Protein AF-A0A399X9Z3-F1 (afdb_monomer_lite)

Radius of gyration: 12.59 Å; chains: 1; bounding box: 27×19×35 Å

Foldseek 3Di:
DKFKWKDWPPRPDTDTDDDDPDPDDDDPDAHPDPQDKTKMKMWMFDADPVGTDDDIDDIDIDIDGD

Secondary structure (DSSP, 8-state):
-EEEEEE-TT-SS-EEEEEESSSS----PPPSSTTS-EEEEEEEEEE-SS-EESPPPPPEEEEE--

pLDDT: mean 95.05, std 3.93, range [79.62, 98.69]

Sequence (66 aa):
MIQIQCKRPGDADFITIGFDSSEPYLDSRAPVTAGQPEVRQYRARYHDTSGPIGIWSDIVSATAQP

Structure (mmCIF, N/CA/C/O backbone):
data_AF-A0A399X9Z3-F1
#
_entry.id   AF-A0A399X9Z3-F1
#
loop_
_atom_site.group_PDB
_atom_site.id
_atom_site.type_symbol
_atom_site.label_atom_id
_atom_site.label_alt_id
_atom_site.label_comp_id
_atom_site.label_asym_id
_atom_site.label_entity_id
_atom_site.label_seq_id
_atom_site.pdbx_PDB_ins_code
_atom_site.Cartn_x
_atom_site.Cartn_y
_atom_site.Cartn_z
_atom_site.occupancy
_atom_site.B_iso_or_equiv
_atom_site.auth_seq_id
_atom_site.auth_comp_id
_atom_site.auth_asym_id
_atom_site.auth_atom_id
_atom_site.pdbx_PDB_model_num
ATOM 1 N N . MET A 1 1 ? 13.761 5.880 -7.600 1.00 91.62 1 MET A N 1
ATOM 2 C CA . MET A 1 1 ? 12.891 6.125 -6.425 1.00 91.62 1 MET A CA 1
ATOM 3 C C . MET A 1 1 ? 12.177 4.831 -6.069 1.00 91.62 1 MET A C 1
ATOM 5 O O . MET A 1 1 ? 12.190 3.900 -6.870 1.00 91.62 1 MET A O 1
ATOM 9 N N . ILE A 1 2 ? 11.590 4.743 -4.884 1.00 93.50 2 ILE A N 1
ATOM 10 C CA . ILE A 1 2 ? 10.816 3.588 -4.440 1.00 93.50 2 ILE A CA 1
ATOM 11 C C . ILE A 1 2 ? 9.339 3.953 -4.534 1.00 93.50 2 ILE A C 1
ATOM 13 O O . ILE A 1 2 ? 8.890 4.906 -3.906 1.00 93.50 2 ILE A O 1
ATOM 1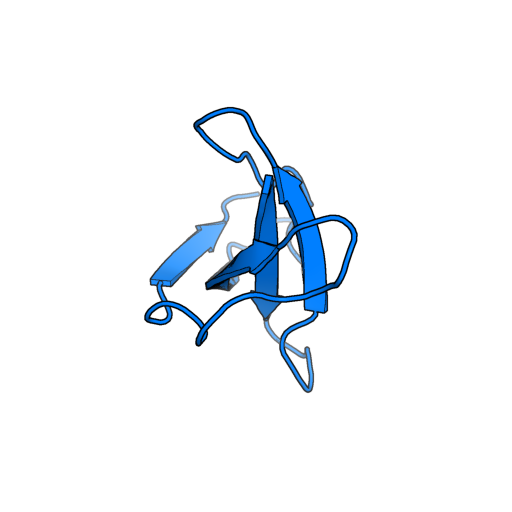7 N N . GLN A 1 3 ? 8.581 3.200 -5.328 1.00 96.25 3 GLN A N 1
ATOM 18 C CA . GLN A 1 3 ? 7.125 3.264 -5.319 1.00 96.25 3 GLN A CA 1
ATOM 19 C C . GLN A 1 3 ? 6.615 2.482 -4.113 1.00 96.25 3 GLN A C 1
ATOM 21 O O . GLN A 1 3 ? 6.937 1.303 -3.959 1.00 96.25 3 GLN A O 1
ATOM 26 N N . ILE A 1 4 ? 5.770 3.113 -3.308 1.00 96.75 4 ILE A N 1
ATOM 27 C CA . ILE A 1 4 ? 5.212 2.528 -2.092 1.00 96.75 4 ILE A CA 1
ATOM 28 C C . ILE A 1 4 ? 3.707 2.386 -2.274 1.00 96.75 4 ILE A C 1
ATOM 30 O O . ILE A 1 4 ? 3.018 3.327 -2.684 1.00 96.75 4 ILE A O 1
ATOM 34 N N . GLN A 1 5 ? 3.191 1.197 -1.975 1.00 98.06 5 GLN A N 1
ATOM 35 C CA . GLN A 1 5 ? 1.762 0.936 -1.942 1.00 98.06 5 GLN A CA 1
ATOM 36 C C . GLN A 1 5 ? 1.313 0.488 -0.563 1.00 98.06 5 GLN A C 1
ATOM 38 O O . GLN A 1 5 ? 2.039 -0.207 0.147 1.00 98.06 5 GLN A O 1
ATOM 43 N N . CYS A 1 6 ? 0.076 0.837 -0.231 1.00 98.44 6 CYS A N 1
ATOM 44 C CA . CYS A 1 6 ? -0.590 0.403 0.982 1.00 98.44 6 CYS A CA 1
ATOM 45 C C . CYS A 1 6 ? -1.961 -0.181 0.649 1.00 98.44 6 CYS A C 1
ATOM 47 O O . CYS A 1 6 ? -2.658 0.321 -0.234 1.00 98.44 6 CYS A O 1
ATOM 49 N N . LYS A 1 7 ? -2.354 -1.203 1.405 1.00 98.69 7 LYS A N 1
ATOM 50 C CA . LYS A 1 7 ? -3.718 -1.714 1.494 1.00 98.69 7 LYS A CA 1
ATOM 51 C C . LYS A 1 7 ? -4.200 -1.571 2.939 1.00 98.69 7 LYS A C 1
ATOM 53 O O . LYS A 1 7 ? -3.546 -2.061 3.861 1.00 98.69 7 LYS A O 1
ATOM 58 N N . ARG A 1 8 ? -5.304 -0.853 3.135 1.00 97.56 8 ARG A N 1
ATOM 59 C CA . ARG A 1 8 ? -5.975 -0.644 4.428 1.00 97.56 8 ARG A CA 1
ATOM 60 C C . ARG A 1 8 ? -7.224 -1.529 4.536 1.00 97.56 8 ARG A C 1
ATOM 62 O O . ARG A 1 8 ? -7.646 -2.111 3.531 1.00 97.56 8 ARG A O 1
ATOM 69 N N . PRO A 1 9 ? -7.848 -1.642 5.722 1.00 96.06 9 PRO A N 1
ATOM 70 C CA . PRO A 1 9 ? -9.130 -2.324 5.849 1.00 96.06 9 PRO A CA 1
ATOM 71 C C . PRO A 1 9 ? -10.176 -1.695 4.917 1.00 96.06 9 PRO A C 1
ATOM 73 O O . PRO A 1 9 ? -10.356 -0.480 4.911 1.00 96.06 9 PRO A O 1
ATOM 76 N N . GLY A 1 10 ? -10.851 -2.524 4.122 1.00 94.81 10 GLY A N 1
ATOM 77 C CA . GLY A 1 10 ? -11.859 -2.085 3.149 1.00 94.81 10 GLY A CA 1
ATOM 78 C C . GLY A 1 10 ? -11.323 -1.756 1.751 1.00 94.81 10 GLY A C 1
ATOM 79 O O . GLY A 1 10 ? -12.118 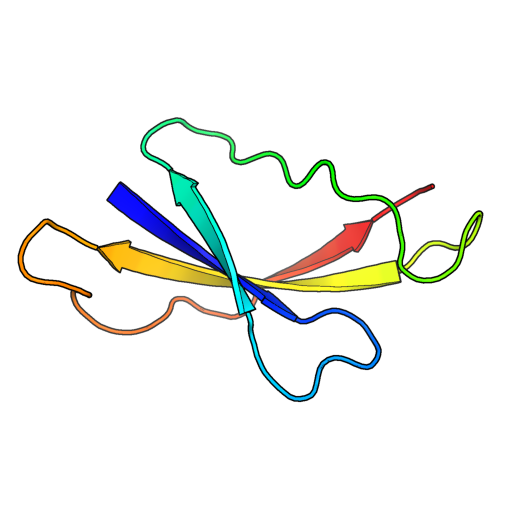-1.695 0.815 1.00 94.81 10 GLY A O 1
ATOM 80 N N . ASP A 1 11 ? -10.006 -1.619 1.567 1.00 97.50 11 ASP A N 1
ATOM 81 C CA . ASP A 1 11 ? -9.432 -1.463 0.229 1.00 97.50 11 ASP A CA 1
ATOM 82 C C . ASP A 1 11 ? -9.549 -2.789 -0.550 1.00 97.50 11 ASP A C 1
ATOM 84 O O . ASP A 1 11 ? -9.228 -3.865 -0.035 1.00 97.50 11 ASP A O 1
ATOM 88 N N . ALA A 1 12 ? -9.978 -2.727 -1.815 1.00 97.50 12 ALA A N 1
ATOM 89 C CA . ALA A 1 12 ? -10.035 -3.908 -2.683 1.00 97.50 12 ALA A CA 1
ATOM 90 C C . ALA A 1 12 ? -8.619 -4.424 -3.016 1.00 97.50 12 ALA A C 1
ATOM 92 O O . ALA A 1 12 ? -8.328 -5.614 -2.873 1.00 97.50 12 ALA A O 1
ATOM 93 N N . ASP A 1 13 ? -7.709 -3.503 -3.339 1.00 98.19 13 ASP A N 1
ATOM 94 C CA . ASP A 1 13 ? -6.333 -3.764 -3.764 1.00 98.19 13 ASP A CA 1
ATOM 95 C C . ASP A 1 13 ? -5.337 -2.770 -3.149 1.00 98.19 13 ASP A C 1
ATOM 97 O O . ASP A 1 13 ? -5.716 -1.798 -2.502 1.00 98.19 13 ASP A O 1
ATOM 101 N N . PHE A 1 14 ? -4.041 -3.024 -3.347 1.00 98.44 14 PHE A N 1
ATOM 102 C CA . PHE A 1 14 ? -2.973 -2.097 -2.968 1.00 98.44 14 PHE A CA 1
ATOM 103 C C . PHE A 1 14 ? -3.014 -0.814 -3.809 1.00 98.44 14 PHE A C 1
ATOM 105 O O . PHE A 1 14 ? -3.003 -0.864 -5.040 1.00 98.44 14 PHE A O 1
ATOM 112 N N . ILE A 1 15 ? -2.962 0.337 -3.139 1.00 98.00 15 ILE A N 1
ATOM 113 C CA . ILE A 1 15 ? -3.005 1.669 -3.753 1.00 98.00 15 ILE A CA 1
ATOM 114 C C . ILE A 1 15 ? -1.641 2.341 -3.592 1.00 98.00 15 ILE A C 1
ATOM 116 O O . ILE A 1 15 ? -1.027 2.250 -2.530 1.00 98.00 15 ILE A O 1
ATOM 120 N N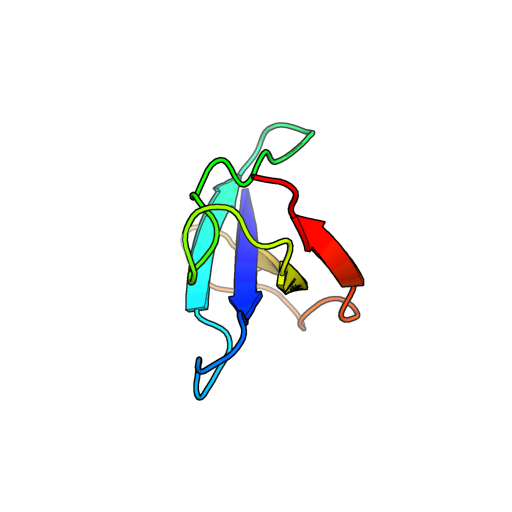 . THR A 1 16 ? -1.154 3.027 -4.629 1.00 96.81 16 THR A N 1
ATOM 121 C CA . THR A 1 16 ? 0.082 3.826 -4.548 1.00 96.81 16 THR A CA 1
ATOM 122 C C . THR A 1 16 ? -0.117 5.033 -3.644 1.00 96.81 16 THR A C 1
ATOM 124 O O . THR A 1 16 ? -1.017 5.834 -3.879 1.00 96.81 16 THR A O 1
ATOM 127 N N . ILE A 1 17 ? 0.744 5.168 -2.636 1.00 96.00 17 ILE A N 1
ATOM 128 C CA . ILE A 1 17 ? 0.671 6.239 -1.629 1.00 96.00 17 ILE A CA 1
ATOM 129 C C . ILE A 1 17 ? 1.882 7.168 -1.651 1.00 96.00 17 ILE A C 1
ATOM 131 O O . ILE A 1 17 ? 1.863 8.219 -1.017 1.00 96.00 17 ILE A O 1
ATOM 135 N N . GLY A 1 18 ? 2.928 6.806 -2.392 1.00 94.12 18 GLY A N 1
ATOM 136 C CA . GLY A 1 18 ? 4.099 7.652 -2.529 1.00 94.12 18 GLY A CA 1
ATOM 137 C C . GLY A 1 18 ? 5.132 7.094 -3.491 1.00 94.12 18 GLY A C 1
ATOM 138 O O . GLY A 1 18 ? 5.152 5.900 -3.806 1.00 94.12 18 GLY A O 1
ATOM 139 N N . PHE A 1 19 ? 5.996 8.000 -3.928 1.00 94.00 19 PHE A N 1
ATOM 140 C CA . PHE A 1 19 ? 7.275 7.694 -4.540 1.00 94.00 19 PHE A CA 1
ATOM 141 C C . PHE A 1 19 ? 8.329 8.395 -3.698 1.00 94.00 19 PHE A C 1
ATOM 143 O O . PHE A 1 19 ? 8.331 9.622 -3.643 1.00 94.00 19 PHE A O 1
ATOM 150 N N . ASP A 1 20 ? 9.172 7.629 -3.015 1.00 87.62 20 ASP A N 1
ATOM 151 C CA . ASP A 1 20 ? 10.141 8.187 -2.078 1.00 87.62 20 ASP A CA 1
ATOM 152 C C . ASP A 1 20 ? 11.579 7.911 -2.528 1.00 87.62 20 ASP A C 1
ATOM 154 O O . ASP A 1 20 ? 11.891 6.902 -3.169 1.00 87.62 20 ASP A O 1
ATOM 158 N N . SER A 1 21 ? 12.459 8.849 -2.220 1.00 82.12 21 SER A N 1
ATOM 159 C CA . SER A 1 21 ? 13.910 8.734 -2.366 1.00 82.12 21 SER A CA 1
ATOM 160 C C . SER A 1 21 ? 14.650 9.012 -1.056 1.00 82.12 21 SER A C 1
ATOM 162 O O . SER A 1 21 ? 15.877 8.998 -1.047 1.00 82.12 21 SER A O 1
ATOM 164 N N . SER A 1 22 ? 13.916 9.287 0.021 1.00 82.81 22 SER A N 1
ATOM 165 C CA . SER A 1 22 ? 14.403 9.580 1.362 1.00 82.81 22 SER A CA 1
ATOM 166 C C . SER A 1 22 ? 13.881 8.548 2.355 1.00 82.81 22 SER A C 1
ATOM 168 O O . SER A 1 22 ? 12.722 8.149 2.327 1.00 82.81 22 SER A O 1
ATOM 170 N N . GLU A 1 23 ? 14.761 8.103 3.242 1.00 79.62 23 GLU A N 1
ATOM 171 C CA . GLU A 1 23 ? 14.441 7.136 4.287 1.00 79.62 23 GLU A CA 1
ATOM 172 C C . GLU A 1 23 ? 14.413 7.850 5.648 1.00 79.62 23 GLU A C 1
ATOM 174 O O . GLU A 1 23 ? 15.299 8.670 5.913 1.00 79.62 23 GLU A O 1
ATOM 179 N N . PRO A 1 24 ? 13.447 7.541 6.538 1.00 87.38 24 PRO A N 1
ATOM 180 C CA . PRO A 1 24 ? 12.322 6.614 6.359 1.00 87.38 24 PRO A CA 1
ATOM 181 C C . PRO A 1 24 ? 11.098 7.251 5.664 1.00 87.38 24 PRO A C 1
ATOM 183 O O . PRO A 1 24 ? 10.832 8.438 5.840 1.00 87.38 24 PRO A O 1
ATOM 186 N N . TYR A 1 25 ? 10.286 6.435 4.977 1.00 88.81 25 TYR A N 1
ATOM 187 C CA . TYR A 1 25 ? 8.947 6.850 4.530 1.00 88.81 25 TYR A CA 1
ATOM 188 C C . TYR A 1 25 ? 7.973 6.902 5.715 1.00 88.81 25 TYR A C 1
ATOM 190 O O . TYR A 1 25 ? 7.842 5.928 6.461 1.00 88.81 25 TYR A O 1
ATOM 198 N N . LEU A 1 26 ? 7.248 8.015 5.854 1.00 91.88 26 LEU A N 1
ATOM 199 C CA . LEU A 1 26 ? 6.223 8.208 6.881 1.00 91.88 26 LEU A CA 1
ATOM 200 C C . LEU A 1 26 ? 4.823 8.262 6.255 1.00 91.88 26 LEU A C 1
ATOM 202 O O . LEU A 1 26 ? 4.463 9.240 5.600 1.00 91.88 26 LEU A O 1
ATOM 206 N N . ASP A 1 27 ? 3.999 7.246 6.520 1.00 94.25 27 ASP A N 1
ATOM 207 C CA . ASP A 1 27 ? 2.573 7.274 6.178 1.00 94.25 27 ASP A CA 1
ATOM 208 C C . ASP A 1 27 ? 1.773 8.043 7.244 1.00 94.25 27 ASP A C 1
ATOM 210 O O . ASP A 1 27 ? 1.337 7.474 8.245 1.00 94.25 27 ASP A O 1
ATOM 214 N N . SER A 1 28 ? 1.569 9.343 7.022 1.00 93.38 28 SER A N 1
ATOM 215 C CA . SER A 1 28 ? 0.872 10.254 7.946 1.00 93.38 28 SER A CA 1
ATOM 216 C C . SER A 1 28 ? -0.655 10.279 7.797 1.00 93.38 28 SER A C 1
ATOM 218 O O . SER A 1 28 ? -1.327 11.110 8.413 1.00 93.38 28 SER A O 1
ATOM 220 N N . ARG A 1 29 ? -1.241 9.400 6.973 1.00 94.81 29 ARG A N 1
ATOM 221 C CA . ARG A 1 29 ? -2.700 9.355 6.788 1.00 94.81 29 ARG A CA 1
ATOM 222 C C . ARG A 1 29 ? -3.382 8.903 8.078 1.00 94.81 29 ARG A C 1
ATOM 224 O O . ARG A 1 29 ? -2.956 7.917 8.681 1.00 94.81 29 ARG A O 1
ATOM 231 N N . ALA A 1 30 ? -4.484 9.552 8.447 1.00 94.62 30 ALA A N 1
ATOM 232 C CA . ALA A 1 30 ? -5.310 9.137 9.582 1.00 94.62 30 ALA A CA 1
ATOM 233 C C . ALA A 1 30 ? -5.916 7.728 9.373 1.00 94.62 30 ALA A C 1
ATOM 235 O O . ALA A 1 30 ? -6.104 7.315 8.217 1.00 94.62 30 ALA A O 1
ATOM 236 N N . PRO A 1 31 ? -6.233 6.986 10.454 1.00 95.75 31 PRO A N 1
ATOM 237 C CA . PRO A 1 31 ? -6.965 5.727 10.354 1.00 95.75 31 PRO A CA 1
ATOM 238 C C . PRO A 1 31 ? -8.309 5.875 9.629 1.00 95.75 31 PRO A C 1
ATOM 240 O O . PRO A 1 31 ? -8.953 6.922 9.704 1.00 95.75 31 PRO A O 1
ATOM 243 N N . VAL A 1 32 ? -8.754 4.818 8.944 1.00 95.38 32 VAL A N 1
ATOM 244 C CA . VAL A 1 32 ? -10.032 4.782 8.213 1.00 95.38 32 VAL A CA 1
ATOM 245 C C . VAL A 1 32 ? -11.211 5.020 9.157 1.00 95.38 32 VAL A C 1
ATOM 247 O O . VAL A 1 32 ? -12.151 5.729 8.805 1.00 95.38 32 VAL A O 1
ATOM 250 N N . THR A 1 33 ? -11.150 4.457 10.365 1.00 95.75 33 THR A N 1
ATOM 251 C CA . THR A 1 33 ? -12.116 4.733 11.434 1.00 95.75 33 THR A CA 1
ATOM 252 C C . THR A 1 33 ? -11.458 5.612 12.488 1.00 95.75 33 THR A C 1
ATOM 254 O O . THR A 1 33 ? -10.496 5.199 13.132 1.00 95.75 33 THR A O 1
ATOM 257 N N . ALA A 1 34 ? -11.978 6.825 12.676 1.00 94.94 34 ALA A N 1
ATOM 258 C CA . ALA A 1 34 ? -11.415 7.783 13.622 1.00 94.94 34 ALA A CA 1
ATOM 259 C C . ALA A 1 34 ? -11.342 7.209 15.049 1.00 94.94 34 ALA A C 1
ATOM 261 O O . ALA A 1 34 ? -12.298 6.609 15.542 1.00 94.94 34 ALA A O 1
ATOM 262 N N . GLY A 1 35 ? -10.201 7.411 15.713 1.00 95.81 35 GLY A N 1
ATOM 263 C CA . GLY A 1 35 ? -9.975 6.955 17.086 1.00 95.81 35 GLY A CA 1
ATOM 264 C C . GLY A 1 35 ? -9.745 5.449 17.246 1.00 95.81 35 GLY A C 1
ATOM 265 O O . GLY A 1 35 ? -9.601 4.996 18.378 1.00 95.81 35 GLY A O 1
ATOM 266 N N . GLN A 1 36 ? -9.698 4.672 16.159 1.00 96.56 36 GLN A N 1
ATOM 267 C CA . GLN A 1 36 ? -9.435 3.233 16.205 1.00 96.56 36 GLN A CA 1
ATOM 268 C C . GLN A 1 36 ? -8.107 2.895 15.518 1.00 96.56 36 GLN A C 1
ATOM 270 O O . GLN A 1 36 ? -7.864 3.375 14.408 1.00 96.56 36 GLN A O 1
ATOM 275 N N . PRO A 1 37 ? -7.252 2.059 16.137 1.00 97.06 37 PRO A N 1
ATOM 276 C CA . PRO A 1 37 ? -6.089 1.517 15.455 1.00 97.06 37 PRO A CA 1
ATOM 277 C C . PRO A 1 37 ? -6.496 0.707 14.221 1.00 97.06 37 PRO A C 1
ATOM 279 O O . PRO A 1 37 ? -7.528 0.034 14.220 1.00 97.06 37 PRO A O 1
ATOM 282 N N . GLU A 1 38 ? -5.653 0.705 13.192 1.00 97.69 38 GLU A N 1
ATOM 283 C CA . GLU A 1 38 ? -5.873 -0.116 11.999 1.00 97.69 38 GLU A CA 1
ATOM 284 C C . GLU A 1 38 ? -4.602 -0.824 11.539 1.00 97.69 38 GLU A C 1
ATOM 286 O O . GLU A 1 38 ? -3.500 -0.281 11.616 1.00 97.69 38 GLU A O 1
ATOM 291 N N . VAL A 1 39 ? -4.756 -2.043 11.022 1.00 98.12 39 VAL A N 1
ATOM 292 C CA . VAL A 1 39 ? -3.652 -2.780 10.401 1.00 98.12 39 VAL A CA 1
ATOM 293 C C . VAL A 1 39 ? -3.540 -2.369 8.939 1.00 98.12 39 VAL A C 1
ATOM 295 O O . VAL A 1 39 ? -4.496 -2.493 8.175 1.00 98.12 39 VAL A O 1
ATOM 298 N N . ARG A 1 40 ? -2.353 -1.912 8.546 1.00 98.38 40 ARG A N 1
ATOM 299 C CA . ARG A 1 40 ? -2.000 -1.555 7.172 1.00 98.38 40 ARG A CA 1
ATOM 300 C C . ARG A 1 40 ? -0.983 -2.538 6.623 1.00 98.38 40 ARG A C 1
ATOM 302 O O . ARG A 1 40 ? -0.048 -2.915 7.326 1.00 98.38 40 ARG A O 1
ATOM 309 N N . GLN A 1 41 ? -1.158 -2.919 5.365 1.00 98.62 41 GLN A N 1
ATOM 310 C CA . GLN A 1 41 ? -0.211 -3.745 4.625 1.00 98.62 41 GL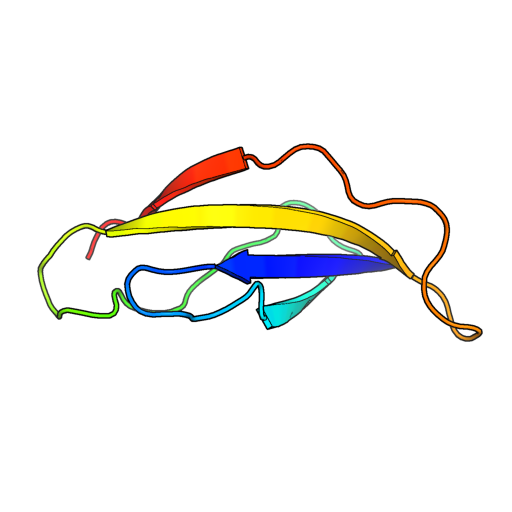N A CA 1
ATOM 311 C C . GLN A 1 41 ? 0.528 -2.887 3.612 1.00 98.62 41 GLN A C 1
ATOM 313 O O . GLN A 1 41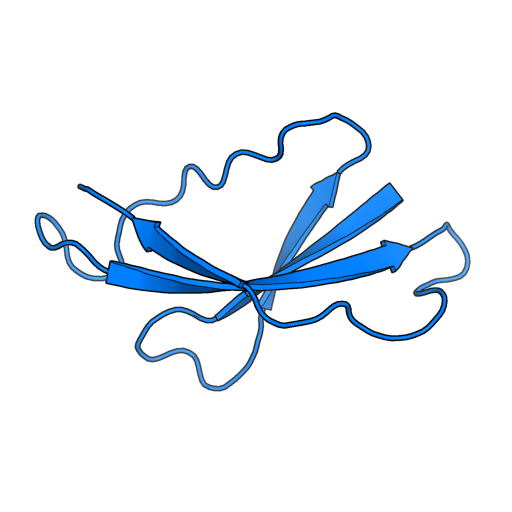 ? -0.105 -2.184 2.829 1.00 98.62 41 GLN A O 1
ATOM 318 N N . TYR A 1 42 ? 1.850 -2.989 3.586 1.00 98.06 42 TYR A N 1
ATOM 319 C CA . TYR A 1 42 ? 2.719 -2.222 2.705 1.00 98.06 42 TYR A CA 1
ATOM 320 C C . TYR A 1 42 ? 3.519 -3.141 1.801 1.00 98.06 42 TYR A C 1
ATOM 322 O O . TYR A 1 42 ? 3.953 -4.212 2.218 1.00 98.06 42 TYR A O 1
ATOM 330 N N . ARG A 1 43 ? 3.748 -2.689 0.572 1.00 98.00 43 ARG A N 1
ATOM 331 C CA . ARG A 1 43 ? 4.726 -3.274 -0.346 1.00 98.00 43 ARG A CA 1
ATOM 332 C C . ARG A 1 43 ? 5.390 -2.169 -1.147 1.00 98.00 43 ARG A C 1
ATOM 334 O O . ARG A 1 43 ? 4.781 -1.126 -1.397 1.00 98.00 43 ARG A O 1
ATOM 341 N N . ALA A 1 44 ? 6.614 -2.412 -1.579 1.00 96.75 44 ALA A N 1
ATOM 342 C CA . ALA A 1 44 ? 7.401 -1.439 -2.310 1.00 96.75 44 ALA A CA 1
ATOM 343 C C . ALA A 1 44 ? 8.080 -2.069 -3.526 1.00 96.75 44 ALA A C 1
ATOM 345 O O . ALA A 1 44 ? 8.266 -3.281 -3.585 1.00 96.75 44 ALA A O 1
ATOM 346 N N . ARG A 1 45 ? 8.438 -1.253 -4.515 1.00 96.50 45 ARG A N 1
ATOM 347 C CA . ARG A 1 45 ? 9.316 -1.659 -5.622 1.00 96.50 45 ARG A CA 1
ATOM 348 C C . ARG A 1 45 ? 10.099 -0.469 -6.145 1.00 96.50 45 ARG A C 1
ATOM 350 O O . ARG A 1 45 ? 9.691 0.678 -5.952 1.00 96.50 45 ARG A O 1
ATOM 357 N N . TYR A 1 46 ? 11.185 -0.734 -6.859 1.00 96.00 46 TYR A N 1
ATOM 358 C CA . TYR A 1 46 ? 11.896 0.323 -7.564 1.00 96.00 46 TYR A CA 1
ATOM 359 C C . TYR A 1 46 ? 11.060 0.877 -8.720 1.00 96.00 46 TYR A C 1
ATOM 361 O O . TYR A 1 46 ? 10.302 0.163 -9.378 1.00 96.00 46 TYR A O 1
ATOM 369 N N . HIS A 1 47 ? 11.202 2.175 -8.954 1.00 95.62 47 HIS A N 1
ATOM 370 C CA . HIS A 1 47 ? 10.572 2.889 -10.052 1.00 95.62 47 HIS A CA 1
ATOM 371 C C . HIS A 1 47 ? 11.522 3.973 -10.568 1.00 95.62 47 HIS A C 1
ATOM 373 O O . HIS A 1 47 ? 12.183 4.667 -9.781 1.00 95.62 47 HIS A O 1
ATOM 379 N N . ASP A 1 48 ? 11.581 4.129 -11.884 1.00 93.44 48 ASP A N 1
ATOM 380 C CA . ASP A 1 48 ? 12.327 5.182 -12.569 1.00 93.44 48 ASP A CA 1
ATOM 381 C C . ASP A 1 48 ? 11.422 5.956 -13.542 1.00 93.44 48 ASP A C 1
ATOM 383 O O . ASP A 1 48 ? 10.197 5.907 -13.442 1.00 93.44 48 ASP A O 1
ATOM 387 N N . THR A 1 49 ? 12.007 6.734 -14.448 1.00 92.25 49 THR A N 1
ATOM 388 C CA . THR A 1 49 ? 11.259 7.508 -15.448 1.00 92.25 49 THR A CA 1
ATOM 389 C C . THR A 1 49 ? 10.637 6.648 -16.550 1.00 92.25 49 THR A C 1
ATOM 391 O O . THR A 1 49 ? 9.719 7.109 -17.222 1.00 92.25 49 THR A O 1
ATOM 394 N N . SER A 1 50 ? 11.115 5.419 -16.736 1.00 95.25 50 SER A N 1
ATOM 395 C CA . SER A 1 50 ? 10.606 4.452 -17.714 1.00 95.25 50 SER A CA 1
ATOM 396 C C . SER A 1 50 ? 9.511 3.562 -17.123 1.00 95.25 50 SER A C 1
ATOM 398 O O . SER A 1 50 ? 8.746 2.951 -17.868 1.00 95.25 50 SER A O 1
ATOM 400 N N . GLY A 1 51 ? 9.408 3.509 -15.793 1.00 94.19 51 GLY A N 1
ATOM 401 C CA . GLY A 1 51 ? 8.319 2.862 -15.078 1.00 94.19 51 GLY A CA 1
ATOM 402 C C . GLY A 1 51 ? 8.804 1.990 -13.920 1.00 94.19 51 GLY A C 1
ATOM 403 O O . GLY A 1 51 ? 9.850 2.251 -13.319 1.00 94.19 51 GLY A O 1
ATOM 404 N N . PRO A 1 52 ? 8.030 0.958 -13.548 1.00 96.50 52 PRO A N 1
ATOM 405 C CA . PRO A 1 52 ? 8.409 0.074 -12.463 1.00 96.50 52 PRO A CA 1
ATOM 406 C C . PRO A 1 52 ? 9.519 -0.896 -12.853 1.00 96.50 52 PRO A C 1
ATOM 408 O O . PRO A 1 52 ? 9.502 -1.484 -13.932 1.00 96.50 52 PRO A O 1
ATOM 411 N N . ILE A 1 53 ? 10.432 -1.126 -11.915 1.00 96.44 53 ILE A N 1
ATOM 412 C CA . ILE A 1 53 ? 11.568 -2.028 -12.068 1.00 96.44 53 ILE A CA 1
ATOM 413 C C . ILE A 1 53 ? 11.385 -3.214 -11.120 1.00 96.44 53 ILE A C 1
ATOM 415 O O . ILE A 1 53 ? 11.224 -3.041 -9.910 1.00 96.44 53 ILE A O 1
ATOM 419 N N . GLY A 1 54 ? 11.462 -4.425 -11.671 1.00 93.38 54 GLY A N 1
ATOM 420 C CA . GLY A 1 54 ? 11.419 -5.665 -10.899 1.00 93.38 54 GLY A CA 1
ATOM 421 C C . GLY A 1 54 ? 10.046 -5.987 -10.303 1.00 93.38 54 GLY A C 1
ATOM 422 O O . GLY A 1 54 ? 9.000 -5.549 -10.790 1.00 93.38 54 GLY A O 1
ATOM 423 N N . ILE A 1 55 ? 10.066 -6.814 -9.257 1.00 96.25 55 ILE A N 1
ATOM 424 C CA . ILE A 1 55 ? 8.869 -7.280 -8.551 1.00 96.25 55 ILE A CA 1
ATOM 425 C C . ILE A 1 55 ? 8.617 -6.461 -7.283 1.00 96.25 55 ILE A C 1
ATOM 427 O O . ILE A 1 55 ? 9.476 -5.714 -6.817 1.00 96.25 55 ILE A O 1
ATOM 431 N N . TRP A 1 56 ? 7.416 -6.605 -6.728 1.00 97.81 56 TRP A N 1
ATOM 432 C CA . TRP A 1 56 ? 7.109 -6.091 -5.397 1.00 97.81 56 TRP A CA 1
ATOM 433 C C . TRP A 1 56 ? 7.956 -6.790 -4.331 1.00 97.81 56 TRP A C 1
ATOM 435 O O . TRP A 1 56 ? 8.236 -7.982 -4.447 1.00 97.81 56 TRP A O 1
ATOM 445 N N . SER A 1 57 ? 8.312 -6.050 -3.285 1.00 97.25 57 SER A N 1
ATOM 446 C CA . SER A 1 57 ? 8.821 -6.601 -2.034 1.00 97.25 57 SER A CA 1
ATOM 447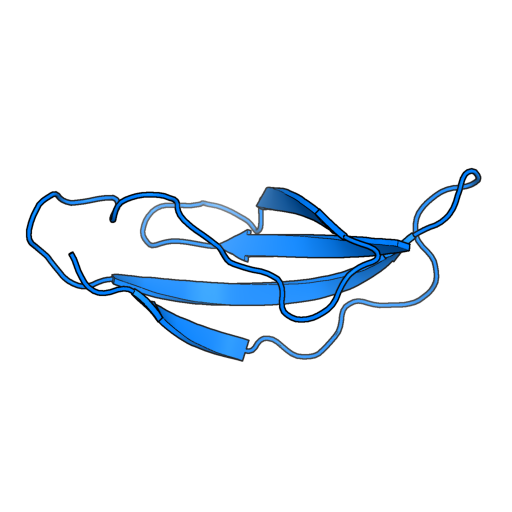 C C . SER A 1 57 ? 7.798 -7.532 -1.385 1.00 97.25 57 SER A C 1
ATOM 449 O O . SER A 1 57 ? 6.611 -7.528 -1.735 1.00 97.25 57 SER A O 1
ATOM 451 N N . ASP A 1 58 ? 8.242 -8.229 -0.343 1.00 98.31 58 ASP A N 1
ATOM 452 C CA . ASP A 1 58 ? 7.331 -8.844 0.614 1.00 98.31 58 ASP A CA 1
ATOM 453 C C . ASP A 1 58 ? 6.358 -7.814 1.199 1.00 98.31 58 ASP A C 1
ATOM 455 O O . ASP A 1 58 ? 6.618 -6.601 1.228 1.00 98.31 58 ASP A O 1
ATOM 459 N N . ILE A 1 59 ? 5.218 -8.322 1.663 1.00 98.50 59 ILE A N 1
ATOM 460 C CA . ILE A 1 59 ? 4.201 -7.517 2.329 1.00 98.50 59 ILE A CA 1
ATOM 461 C C . ILE A 1 59 ? 4.576 -7.376 3.802 1.00 98.50 59 ILE A C 1
ATOM 463 O O . ILE A 1 59 ? 4.693 -8.368 4.520 1.00 98.50 59 ILE A O 1
ATOM 467 N N . VAL A 1 60 ? 4.691 -6.134 4.264 1.00 97.56 60 VAL A N 1
ATOM 468 C CA . VAL A 1 60 ? 4.926 -5.802 5.673 1.00 97.56 60 VAL A CA 1
ATOM 469 C C . VAL A 1 60 ? 3.640 -5.260 6.282 1.00 97.56 60 VAL A C 1
ATOM 471 O O . VAL A 1 60 ? 3.005 -4.379 5.707 1.00 97.56 60 VAL A O 1
ATOM 474 N N . SER A 1 61 ? 3.256 -5.767 7.453 1.00 97.94 61 SER A N 1
ATOM 475 C CA . SER A 1 61 ? 2.088 -5.278 8.192 1.00 97.94 61 SER A CA 1
ATOM 476 C C . SER A 1 61 ? 2.519 -4.378 9.347 1.00 97.94 61 SER A C 1
ATOM 478 O O . SER A 1 61 ? 3.416 -4.745 10.103 1.00 97.94 61 SER A O 1
ATOM 480 N N . ALA A 1 62 ? 1.858 -3.235 9.519 1.00 96.75 62 ALA A N 1
ATOM 481 C CA . ALA A 1 62 ? 2.042 -2.367 10.680 1.00 96.75 62 ALA A CA 1
ATOM 482 C C . ALA A 1 62 ? 0.698 -1.839 11.190 1.00 96.75 62 ALA A C 1
ATOM 484 O O . ALA A 1 62 ? -0.225 -1.605 10.407 1.00 96.75 62 ALA A O 1
ATOM 485 N N . THR A 1 63 ? 0.596 -1.631 12.502 1.00 97.38 63 THR A N 1
ATOM 486 C CA . THR A 1 63 ? -0.602 -1.060 13.129 1.00 97.38 63 THR A CA 1
ATOM 487 C C . THR A 1 63 ? -0.448 0.452 13.246 1.00 97.38 63 THR A C 1
ATOM 489 O O . THR A 1 63 ? 0.390 0.927 14.012 1.00 97.38 63 THR A O 1
ATOM 492 N N . ALA A 1 64 ? -1.263 1.204 12.509 1.00 95.94 64 ALA A N 1
ATOM 493 C CA . ALA A 1 64 ? -1.371 2.649 12.666 1.00 95.94 64 ALA A CA 1
ATOM 494 C C . ALA A 1 64 ? -2.196 2.968 13.920 1.00 95.94 64 ALA A C 1
ATOM 496 O O . ALA A 1 64 ? -3.269 2.393 14.117 1.00 95.94 64 ALA A O 1
ATOM 497 N N . GLN A 1 65 ? -1.679 3.862 14.763 1.00 94.44 65 GLN A N 1
ATOM 498 C CA . GLN A 1 65 ? -2.388 4.385 15.931 1.00 94.44 65 GLN A CA 1
ATOM 499 C C . GLN A 1 65 ? -3.104 5.703 15.567 1.00 94.44 65 GLN A C 1
ATOM 501 O O . GLN A 1 65 ? -2.662 6.363 14.622 1.00 94.44 65 GLN A O 1
ATOM 506 N N . PRO A 1 66 ? -4.203 6.057 16.261 1.00 88.88 66 PRO A N 1
ATOM 507 C CA . PRO A 1 66 ? -4.908 7.330 16.084 1.00 88.88 66 PRO A CA 1
ATOM 508 C C . PRO A 1 66 ? -4.058 8.573 16.351 1.00 88.88 66 PRO A C 1
ATOM 510 O O . PRO A 1 66 ? -3.142 8.497 17.203 1.00 88.88 66 PRO A O 1
#